Protein AF-A0A6B2C2W3-F1 (afdb_monomer)

Secondary structure (DSSP, 8-state):
---SHHHHHHHHHHHHHHHHHHHHHHHHHHHHH-----TTTTS---TT----S------GGGTHHHHHHHHHHHHHHHHHHHHHHHS-THHHHHHHHHHHHHHHHHHHHHHHHT-GGGTSPP--

Mean predicted aligned error: 9.53 Å

Radius of gyration: 24.67 Å; Cα contacts (8 Å, |Δi|>4): 29; chains: 1; bounding box: 47×54×59 Å

Foldseek 3Di:
DPPDPVVVVVVVVVVVCVVVVVVVVVVVVCVVPDDDDDPVVPDDPPVPDDPDDDDPDFPCLLCVLVVVLCVVVVVLVVVLVVLCVPDPPVSVVVSVVSCVVVVVVSVVSVVVSNPVVVRHDDDD

Solvent-accessible surface area (backbone atoms only — not comparable to full-atom values): 7567 Å² total; per-residue (Å²): 134,67,90,48,72,70,38,55,52,48,53,51,50,51,51,52,50,50,57,51,51,52,53,52,50,52,51,52,52,50,60,74,69,53,74,87,82,54,82,74,75,75,52,80,92,50,93,88,49,79,97,75,83,79,77,86,83,74,69,63,44,67,50,47,46,54,53,50,52,47,66,64,44,49,62,52,50,54,52,43,52,50,45,49,74,74,42,66,80,71,20,58,57,54,38,51,52,51,48,64,64,45,48,60,57,51,54,50,52,55,57,55,41,66,43,53,83,82,46,56,76,83,87,127

Sequence (124 aa):
MTTGWAGVYLDIAVTIIIGIAISYLAVAIGLALSKGESKAKTKRFESGNEELGRARGLYMMQYYPYLLVFMLTEPVFVVLFTILLYLHVLSYVVFVLSVIIFVPSLLFALKEAKVLKKWLMPKD

pLDDT: mean 86.05, std 11.23, range [48.62, 98.25]

Structure (mmCIF, N/CA/C/O backbone):
data_AF-A0A6B2C2W3-F1
#
_entry.id   AF-A0A6B2C2W3-F1
#
loop_
_atom_site.group_PDB
_atom_site.id
_atom_site.type_symbol
_atom_site.label_atom_id
_atom_site.label_alt_id
_atom_site.label_comp_id
_atom_site.label_asym_id
_atom_site.label_entity_id
_atom_site.label_seq_id
_atom_site.pdbx_PDB_ins_code
_atom_site.Cartn_x
_atom_site.Cartn_y
_atom_site.Cartn_z
_atom_site.occupancy
_atom_site.B_iso_or_equiv
_atom_site.auth_seq_id
_atom_site.auth_comp_id
_atom_site.auth_asym_id
_atom_site.auth_atom_id
_atom_site.pdbx_PDB_model_num
ATOM 1 N N . MET A 1 1 ? 17.206 28.767 -8.094 1.00 48.62 1 MET A N 1
ATOM 2 C CA . MET A 1 1 ? 17.058 27.431 -8.707 1.00 48.62 1 MET A CA 1
ATOM 3 C C . MET A 1 1 ? 18.381 26.703 -8.542 1.00 48.62 1 MET A C 1
ATOM 5 O O . MET A 1 1 ? 19.292 26.904 -9.332 1.00 48.62 1 MET A O 1
ATOM 9 N N . THR A 1 2 ? 18.551 25.958 -7.453 1.00 51.03 2 THR A N 1
ATOM 10 C CA . THR A 1 2 ? 19.727 25.104 -7.244 1.00 51.03 2 THR A CA 1
ATOM 11 C C . THR A 1 2 ? 19.548 23.845 -8.090 1.00 51.03 2 THR A C 1
ATOM 13 O O . THR A 1 2 ? 19.011 22.838 -7.646 1.00 51.03 2 THR A O 1
ATOM 16 N N . THR A 1 3 ? 19.932 23.915 -9.363 1.00 68.69 3 THR A N 1
ATOM 17 C CA . THR A 1 3 ? 19.844 22.797 -10.311 1.00 68.69 3 THR A CA 1
ATOM 18 C C . THR A 1 3 ? 20.943 21.769 -10.028 1.00 68.69 3 THR A C 1
ATOM 20 O O . THR A 1 3 ? 21.993 21.772 -10.665 1.00 68.69 3 THR A O 1
ATOM 23 N N . GLY A 1 4 ? 20.716 20.909 -9.034 1.00 79.88 4 GLY A N 1
ATOM 24 C CA . GLY A 1 4 ? 21.576 19.775 -8.691 1.00 79.88 4 GLY A CA 1
ATOM 25 C C . GLY A 1 4 ? 20.910 18.849 -7.671 1.00 79.88 4 GLY A C 1
ATOM 26 O O . GLY A 1 4 ? 19.940 19.234 -7.020 1.00 79.88 4 GLY A O 1
ATOM 27 N N . TRP A 1 5 ? 21.440 17.634 -7.499 1.00 87.44 5 TRP A N 1
ATOM 28 C CA . TRP A 1 5 ? 20.892 16.631 -6.570 1.00 87.44 5 TRP A CA 1
ATOM 29 C C . TRP A 1 5 ? 20.739 17.149 -5.131 1.00 87.44 5 TRP A C 1
ATOM 31 O O . TRP A 1 5 ? 19.779 16.800 -4.454 1.00 87.44 5 TRP A O 1
ATOM 41 N N . ALA A 1 6 ? 21.624 18.046 -4.684 1.00 88.25 6 ALA A N 1
ATOM 42 C CA . ALA A 1 6 ? 21.522 18.696 -3.376 1.00 88.25 6 ALA A CA 1
ATOM 43 C C . ALA A 1 6 ? 20.243 19.541 -3.212 1.00 88.25 6 ALA A C 1
ATOM 45 O O . ALA A 1 6 ? 19.669 19.559 -2.127 1.00 88.25 6 ALA A O 1
ATOM 46 N N . GLY A 1 7 ? 19.776 20.205 -4.278 1.00 90.81 7 GLY A N 1
ATOM 47 C CA . GLY A 1 7 ? 18.508 20.939 -4.272 1.00 90.81 7 GLY A CA 1
ATOM 48 C C . GLY A 1 7 ? 17.315 19.996 -4.135 1.00 90.81 7 GLY A C 1
ATOM 49 O O . GLY A 1 7 ? 16.473 20.204 -3.275 1.00 90.81 7 GLY A O 1
ATOM 50 N N . VAL A 1 8 ? 17.318 18.891 -4.886 1.00 91.25 8 VAL A N 1
ATOM 51 C CA . VAL A 1 8 ? 16.265 17.862 -4.814 1.00 91.25 8 VAL A CA 1
ATOM 52 C C . VAL A 1 8 ? 16.163 17.257 -3.412 1.00 91.25 8 VAL A C 1
ATOM 54 O O . VAL A 1 8 ? 15.069 17.138 -2.867 1.00 91.25 8 VAL A O 1
ATOM 57 N N . TYR A 1 9 ? 17.292 16.896 -2.794 1.00 93.62 9 TYR A N 1
ATOM 58 C CA . TYR A 1 9 ? 17.284 16.355 -1.432 1.00 93.62 9 TYR A CA 1
ATOM 59 C C . TYR A 1 9 ? 16.821 17.382 -0.400 1.00 93.62 9 TYR A C 1
ATOM 61 O O . TYR A 1 9 ? 16.096 17.022 0.527 1.00 93.62 9 TYR A O 1
ATOM 69 N N . LEU A 1 10 ? 17.204 18.651 -0.570 1.00 95.12 10 LEU A N 1
ATOM 70 C CA . LEU A 1 10 ? 16.730 19.735 0.282 1.00 95.12 10 LEU A CA 1
ATOM 71 C C . LEU A 1 10 ? 15.212 19.910 0.155 1.00 95.12 10 LEU A C 1
ATOM 73 O O . LEU A 1 10 ? 14.533 19.971 1.175 1.00 95.12 10 LEU A O 1
ATOM 77 N N . ASP A 1 11 ? 14.674 19.913 -1.064 1.00 93.81 11 ASP A N 1
ATOM 78 C CA . ASP A 1 11 ? 13.237 20.050 -1.315 1.00 93.81 11 ASP A CA 1
ATOM 79 C C . ASP A 1 11 ? 12.440 18.884 -0.705 1.00 93.81 11 ASP A C 1
ATOM 81 O O . ASP A 1 11 ? 11.415 19.100 -0.052 1.00 93.81 11 ASP A O 1
ATOM 85 N N . ILE A 1 12 ? 12.930 17.644 -0.845 1.00 95.94 12 ILE A N 1
ATOM 86 C CA . ILE A 1 12 ? 12.329 16.455 -0.217 1.00 95.94 12 ILE A CA 1
ATOM 87 C C . ILE A 1 12 ? 12.354 16.583 1.309 1.00 95.94 12 ILE A C 1
ATOM 89 O O . ILE A 1 12 ? 11.329 16.384 1.962 1.00 95.94 12 ILE A O 1
ATOM 93 N N . ALA A 1 13 ? 13.506 16.934 1.886 1.00 96.62 13 ALA A N 1
ATOM 94 C CA . ALA A 1 13 ? 13.657 17.078 3.329 1.00 96.62 13 ALA A CA 1
ATOM 95 C C . ALA A 1 13 ? 12.725 18.163 3.883 1.00 96.62 13 ALA A C 1
ATOM 97 O O . ALA A 1 13 ? 12.003 17.919 4.849 1.00 96.62 13 ALA A O 1
ATOM 98 N N . VAL A 1 14 ? 12.683 19.332 3.238 1.00 97.25 14 VAL A N 1
ATOM 99 C CA . VAL A 1 14 ? 11.785 20.435 3.601 1.00 97.25 14 VAL A CA 1
ATOM 100 C C . VAL A 1 14 ? 10.326 19.991 3.515 1.00 97.25 14 VAL A C 1
ATOM 102 O O . VAL A 1 14 ? 9.566 20.236 4.448 1.00 97.25 14 VAL A O 1
ATOM 105 N N . THR A 1 15 ? 9.938 19.277 2.457 1.00 97.31 15 THR A N 1
ATOM 106 C CA . THR A 1 15 ? 8.566 18.774 2.285 1.00 97.31 15 THR A CA 1
ATOM 107 C C . THR A 1 15 ? 8.169 17.809 3.403 1.00 97.31 15 THR A C 1
ATOM 109 O O . THR A 1 15 ? 7.090 17.948 3.980 1.00 97.31 15 THR A O 1
ATOM 112 N N . ILE A 1 16 ? 9.044 16.862 3.758 1.00 97.94 16 ILE A N 1
ATOM 113 C CA . ILE A 1 16 ? 8.798 15.909 4.850 1.00 97.94 16 ILE A CA 1
ATOM 114 C C . ILE A 1 16 ? 8.680 16.646 6.187 1.00 97.94 16 ILE A C 1
ATOM 116 O O . ILE A 1 16 ? 7.731 16.414 6.936 1.00 97.94 16 ILE A O 1
ATOM 120 N N . ILE A 1 17 ? 9.613 17.559 6.476 1.00 98.25 17 ILE A N 1
ATOM 121 C CA . ILE A 1 17 ? 9.622 18.333 7.723 1.00 98.25 17 ILE A CA 1
ATOM 122 C C . ILE A 1 17 ? 8.344 19.158 7.846 1.00 98.25 17 ILE A C 1
ATOM 124 O O . ILE A 1 17 ? 7.695 19.111 8.887 1.00 98.25 17 ILE A O 1
ATOM 128 N N . ILE A 1 1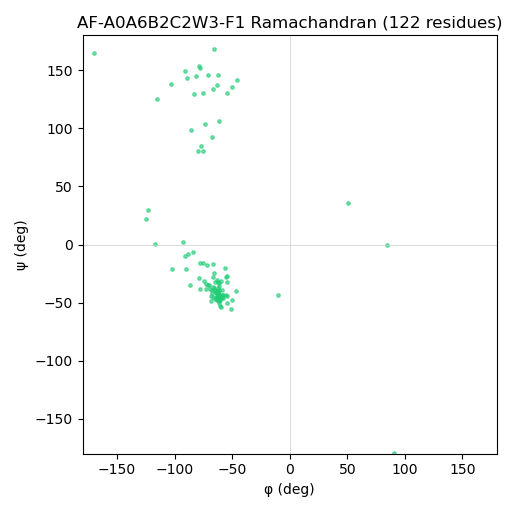8 ? 7.950 19.874 6.790 1.00 98.19 18 ILE A N 1
ATOM 129 C CA . ILE A 1 18 ? 6.721 20.672 6.777 1.00 98.19 18 ILE A CA 1
ATOM 130 C C . ILE A 1 18 ? 5.495 19.770 6.961 1.00 98.19 18 ILE A C 1
ATOM 132 O O . ILE A 1 18 ? 4.643 20.080 7.792 1.00 98.19 18 ILE A O 1
ATOM 136 N N . GLY A 1 19 ? 5.412 18.639 6.252 1.00 97.75 19 GLY A N 1
ATOM 137 C CA . GLY A 1 19 ? 4.291 17.701 6.372 1.00 97.75 19 GLY A CA 1
ATOM 138 C C . GLY A 1 19 ? 4.117 17.159 7.795 1.00 97.75 19 GLY A C 1
ATOM 139 O O . GLY A 1 19 ? 3.004 17.133 8.329 1.00 97.75 19 GLY A O 1
ATOM 140 N N . ILE A 1 20 ? 5.222 16.794 8.447 1.00 98.19 20 ILE A N 1
ATOM 141 C CA . ILE A 1 20 ? 5.224 16.337 9.841 1.00 98.19 20 ILE A CA 1
ATOM 142 C C . ILE A 1 20 ? 4.879 17.494 10.789 1.00 98.19 20 ILE A C 1
ATOM 144 O O . ILE A 1 20 ? 3.997 17.349 11.636 1.00 98.19 20 ILE A O 1
ATOM 148 N N . ALA A 1 21 ? 5.525 18.651 10.635 1.00 98.19 21 ALA A N 1
ATOM 149 C CA . ALA A 1 21 ? 5.327 19.810 11.501 1.00 98.19 21 ALA A CA 1
ATOM 150 C C . ALA A 1 21 ? 3.875 20.305 11.478 1.00 98.19 21 ALA A C 1
ATOM 152 O O . ALA A 1 21 ? 3.297 20.540 12.537 1.00 98.19 21 ALA A O 1
ATOM 153 N N . ILE A 1 22 ? 3.258 20.399 10.294 1.00 98.12 22 ILE A N 1
ATOM 154 C CA . ILE A 1 22 ? 1.846 20.781 10.147 1.00 98.12 22 ILE A CA 1
ATOM 155 C C . ILE A 1 22 ? 0.936 19.759 10.836 1.00 98.12 22 ILE A C 1
ATOM 157 O O . ILE A 1 22 ? 0.003 20.154 11.534 1.00 98.12 22 ILE A O 1
ATOM 161 N N . SER A 1 23 ? 1.218 18.460 10.695 1.00 97.44 23 SER A N 1
ATOM 162 C CA . SER A 1 23 ? 0.422 17.399 11.328 1.00 97.44 23 SER A CA 1
ATOM 163 C C . SER A 1 23 ? 0.451 17.505 12.857 1.00 97.44 23 SER A C 1
ATOM 165 O O . SER A 1 23 ? -0.596 17.482 13.504 1.00 97.44 23 SER A O 1
ATOM 167 N N . TYR A 1 24 ? 1.635 17.694 13.445 1.00 98.06 24 TYR A N 1
ATOM 168 C CA . TYR A 1 24 ? 1.771 17.887 14.890 1.00 98.06 24 TYR A CA 1
ATOM 169 C C . TYR A 1 24 ? 1.165 19.204 15.370 1.00 98.06 24 TYR A C 1
ATOM 171 O O . TYR A 1 24 ? 0.521 19.224 16.417 1.00 98.06 24 TYR A O 1
ATOM 179 N N . LEU A 1 25 ? 1.321 20.292 14.610 1.00 97.94 25 LEU A N 1
ATOM 180 C CA . LEU A 1 25 ? 0.713 21.578 14.940 1.00 97.94 25 LEU A CA 1
ATOM 181 C C . LEU A 1 25 ? -0.818 21.478 14.951 1.00 97.94 25 LEU A C 1
ATOM 183 O O . LEU A 1 25 ? -1.452 21.984 15.872 1.00 97.94 25 LEU A O 1
ATOM 187 N N . ALA A 1 26 ? -1.412 20.777 13.981 1.00 97.44 26 ALA A N 1
ATOM 188 C CA . ALA A 1 26 ? -2.853 20.539 13.935 1.00 97.44 26 ALA A CA 1
ATOM 189 C C . ALA A 1 26 ? -3.343 19.755 15.162 1.00 97.44 26 ALA A C 1
ATOM 191 O O . ALA A 1 26 ? -4.342 20.134 15.775 1.00 97.44 26 ALA A O 1
ATOM 192 N N . VAL A 1 27 ? -2.613 18.710 15.569 1.00 97.00 27 VAL A N 1
ATOM 193 C CA . VAL A 1 27 ? -2.914 17.959 16.799 1.00 97.00 27 VAL A CA 1
ATOM 194 C C . VAL A 1 27 ? -2.766 18.849 18.036 1.00 97.00 27 VAL A C 1
ATOM 196 O O . VAL A 1 27 ? -3.653 18.850 18.885 1.00 97.00 27 VAL A O 1
ATOM 199 N N . ALA A 1 28 ? -1.699 19.645 18.134 1.00 96.88 28 ALA A N 1
ATOM 200 C CA . ALA A 1 28 ? -1.460 20.537 19.268 1.00 96.88 28 ALA A CA 1
ATOM 201 C C . ALA A 1 28 ? -2.557 21.602 19.409 1.00 96.88 28 ALA A C 1
ATOM 203 O O . ALA A 1 28 ? -3.063 21.816 20.509 1.00 96.88 28 ALA A O 1
ATOM 204 N N . ILE A 1 29 ? -2.975 22.221 18.300 1.00 97.06 29 ILE A N 1
ATOM 205 C CA . ILE A 1 29 ? -4.102 23.162 18.273 1.00 97.06 29 ILE A CA 1
ATOM 206 C C . ILE A 1 29 ? -5.398 22.445 18.670 1.00 97.06 29 ILE A C 1
ATOM 208 O O . ILE A 1 29 ? -6.146 22.953 19.503 1.00 97.06 29 ILE A O 1
ATOM 212 N N . GLY A 1 30 ? -5.652 21.253 18.120 1.00 95.19 30 GLY A N 1
ATOM 213 C CA . GLY A 1 30 ? -6.827 20.446 18.450 1.00 95.19 30 GLY A CA 1
ATOM 214 C C . GLY A 1 30 ? -6.910 20.111 19.940 1.00 95.19 30 GLY A C 1
ATOM 215 O O . GLY A 1 30 ? -7.969 20.263 20.542 1.00 95.19 30 GLY A O 1
ATOM 216 N N . LEU A 1 31 ? -5.787 19.735 20.555 1.00 92.69 31 LEU A N 1
ATOM 217 C CA . LEU A 1 31 ? -5.693 19.467 21.990 1.00 92.69 31 LEU A CA 1
ATOM 218 C C . LEU A 1 31 ? -5.851 20.743 22.824 1.00 92.69 31 LEU A C 1
ATOM 220 O O . LEU A 1 31 ? -6.611 20.734 23.790 1.00 92.69 31 LEU A O 1
ATOM 224 N N . ALA A 1 32 ? -5.205 21.847 22.435 1.00 94.38 32 ALA A N 1
ATOM 225 C CA . ALA A 1 32 ? -5.306 23.130 23.136 1.00 94.38 32 ALA A CA 1
ATOM 226 C C . ALA A 1 32 ? -6.734 23.704 23.130 1.00 94.38 32 ALA A C 1
ATOM 228 O O . ALA A 1 32 ? -7.141 24.357 24.088 1.00 94.38 32 ALA A O 1
ATOM 229 N N . LEU A 1 33 ? -7.499 23.451 22.064 1.00 94.69 33 LEU A N 1
ATOM 230 C CA . LEU A 1 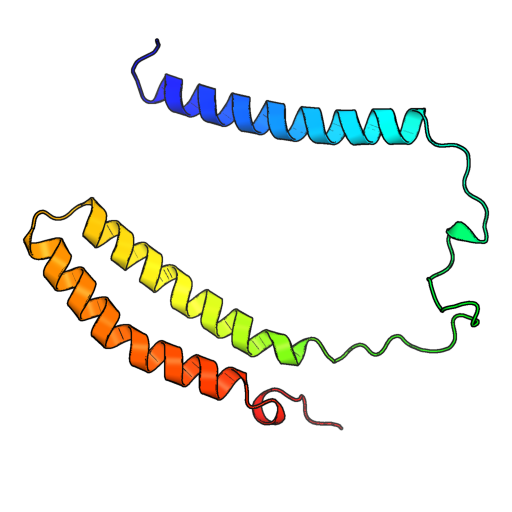33 ? -8.895 23.875 21.930 1.00 94.69 33 LEU A CA 1
ATOM 231 C C . LEU A 1 33 ? -9.903 22.831 22.437 1.00 94.69 33 LEU A C 1
ATOM 233 O O . LEU A 1 33 ? -11.099 23.128 22.526 1.00 94.69 33 LEU A O 1
ATOM 237 N N . SER A 1 34 ? -9.457 21.612 22.751 1.00 88.81 34 SER A N 1
ATOM 238 C CA . SER A 1 34 ? -10.349 20.550 23.210 1.00 88.81 34 SER A CA 1
ATOM 239 C C . SER A 1 34 ? -10.950 20.896 24.576 1.00 88.81 34 SER A C 1
ATOM 241 O O . SER A 1 34 ? -10.268 21.344 25.498 1.00 88.81 34 SER A O 1
ATOM 243 N N . LYS A 1 35 ? -12.265 20.699 24.719 1.00 83.00 35 LYS A N 1
ATOM 244 C CA . LYS A 1 35 ? -12.942 20.760 26.022 1.00 83.00 35 LYS A CA 1
ATOM 245 C C . LYS A 1 35 ? -12.911 19.375 26.657 1.00 83.00 35 LYS A C 1
ATOM 247 O O . LYS A 1 35 ? -13.072 18.384 25.948 1.00 83.00 35 LYS A O 1
ATOM 252 N N . GLY A 1 36 ? -12.743 19.337 27.980 1.00 77.00 36 GLY A N 1
ATOM 253 C CA . GLY A 1 36 ? -12.573 18.108 28.758 1.00 77.00 36 GLY A CA 1
ATOM 254 C C . GLY A 1 36 ? -13.557 16.990 28.400 1.00 77.00 36 GLY A C 1
ATOM 255 O O . GLY A 1 36 ? -14.736 17.221 28.117 1.00 77.00 36 GLY A O 1
ATOM 256 N N . GLU A 1 37 ? -13.049 15.762 28.405 1.00 82.81 37 GLU A N 1
ATOM 257 C CA . GLU A 1 37 ? -13.812 14.570 28.052 1.00 82.81 37 GLU A CA 1
ATOM 258 C C . GLU A 1 37 ? -14.660 14.071 29.229 1.00 82.81 37 GLU A C 1
ATOM 260 O O . GLU A 1 37 ? -14.257 14.136 30.391 1.00 82.81 37 GLU A O 1
ATOM 265 N N . SER A 1 38 ? -15.852 13.542 28.938 1.00 81.50 38 SER A N 1
ATOM 266 C CA . SER A 1 38 ? -16.662 12.844 29.938 1.00 81.50 38 SER A CA 1
ATOM 267 C C . SER A 1 38 ? -16.329 11.352 29.934 1.00 81.50 38 SER A C 1
ATOM 269 O O . SER A 1 38 ? -16.056 10.777 28.882 1.00 81.50 38 SER A O 1
ATOM 271 N N . LYS A 1 39 ? -16.442 10.684 31.089 1.00 80.44 39 LYS A N 1
ATOM 272 C CA . LYS A 1 39 ? -16.225 9.224 31.212 1.00 80.44 39 LYS A CA 1
ATOM 273 C C . LYS A 1 39 ? -17.108 8.377 30.282 1.00 80.44 39 LYS A C 1
ATOM 275 O O . LYS A 1 39 ? -16.810 7.216 30.036 1.00 80.44 39 LYS A O 1
ATOM 280 N N . ALA A 1 40 ? -18.216 8.929 29.787 1.00 78.62 40 ALA A N 1
ATOM 281 C CA . ALA A 1 40 ? -19.064 8.257 28.808 1.00 78.62 40 ALA A CA 1
ATOM 282 C C . ALA A 1 40 ? -18.441 8.248 27.400 1.00 78.62 40 ALA A C 1
ATOM 284 O O . ALA A 1 40 ? -18.648 7.296 26.658 1.00 78.62 40 ALA A O 1
ATOM 285 N N . LYS A 1 41 ? -17.653 9.273 27.043 1.00 79.50 41 LYS A N 1
ATOM 286 C CA . LYS A 1 41 ? -16.976 9.376 25.739 1.00 79.50 41 LYS A CA 1
ATOM 287 C C . LYS A 1 41 ? -15.764 8.454 25.604 1.00 79.50 41 LYS A C 1
ATOM 289 O O . LYS A 1 41 ? -15.317 8.220 24.491 1.00 79.50 41 LYS A O 1
ATOM 294 N N . THR A 1 42 ? -15.250 7.930 26.716 1.00 82.69 42 THR A N 1
ATOM 295 C CA . THR A 1 42 ? -14.103 7.011 26.726 1.00 82.69 42 THR A CA 1
ATOM 296 C C . THR A 1 42 ? -14.511 5.543 26.579 1.00 82.69 42 THR A C 1
ATOM 298 O O . THR A 1 42 ? -13.640 4.686 26.461 1.00 82.69 42 THR A O 1
ATOM 301 N N . LYS A 1 43 ? -15.815 5.236 26.629 1.00 83.44 43 LYS A N 1
ATOM 302 C CA . LYS A 1 43 ? -16.338 3.884 26.393 1.00 83.44 43 LYS A CA 1
ATOM 303 C C . LYS A 1 43 ? -16.366 3.573 24.896 1.00 83.44 43 LYS A C 1
ATOM 305 O O . LYS A 1 43 ? -16.510 4.473 24.068 1.00 83.44 43 LYS A O 1
ATOM 310 N N . ARG A 1 44 ? -16.251 2.295 24.543 1.00 80.00 44 ARG A N 1
ATOM 311 C CA . ARG A 1 44 ? -16.403 1.824 23.164 1.00 80.00 44 ARG A CA 1
ATOM 312 C C . ARG A 1 44 ? -17.812 2.111 22.658 1.00 80.00 44 ARG A C 1
ATOM 314 O O . ARG A 1 44 ? -18.795 2.059 23.395 1.00 80.00 44 ARG A O 1
ATOM 321 N N . PHE A 1 45 ? -17.902 2.405 21.366 1.00 81.38 45 PHE A N 1
ATOM 322 C CA . PHE A 1 45 ? -19.185 2.596 20.711 1.00 81.38 45 PHE A CA 1
ATOM 323 C C . PHE A 1 45 ? -19.879 1.240 20.514 1.00 81.38 45 PHE A C 1
ATOM 325 O O . PHE A 1 45 ? -19.514 0.485 19.620 1.00 81.38 45 PHE A O 1
ATOM 332 N N . GLU A 1 46 ? -20.884 0.952 21.340 1.00 81.25 46 GLU A N 1
ATOM 333 C CA . GLU A 1 46 ? -21.663 -0.302 21.315 1.00 81.25 46 GLU A CA 1
ATOM 334 C C . GLU A 1 46 ? -23.175 -0.039 21.132 1.00 81.25 46 GLU A C 1
ATOM 336 O O . GLU A 1 46 ? -24.021 -0.777 21.625 1.00 81.25 46 GLU A O 1
ATOM 341 N N . SER A 1 47 ? -23.555 1.050 20.445 1.00 80.50 47 SER A N 1
ATOM 342 C CA . SER A 1 47 ? -24.966 1.461 20.243 1.00 80.50 47 SER A CA 1
ATOM 343 C C . SER A 1 47 ? -25.798 1.528 21.538 1.00 80.50 47 SER A C 1
ATOM 345 O O . SER A 1 47 ? -26.982 1.203 21.548 1.00 80.50 47 SER A O 1
ATOM 347 N N . GLY A 1 48 ? -25.172 1.944 22.645 1.00 78.12 48 GLY A N 1
ATOM 348 C CA . GLY A 1 48 ? -25.806 2.024 23.966 1.00 78.12 48 GLY A CA 1
ATOM 349 C C . GLY A 1 48 ? -25.808 0.716 24.762 1.00 78.12 48 GLY A C 1
ATOM 350 O O . GLY A 1 48 ? -26.282 0.715 25.894 1.00 78.12 48 GLY A O 1
ATOM 351 N N . ASN A 1 49 ? -25.265 -0.372 24.210 1.00 80.12 49 ASN A N 1
ATOM 352 C CA . ASN A 1 49 ? -25.089 -1.626 24.929 1.00 80.12 49 ASN A CA 1
ATOM 353 C C . ASN A 1 49 ? -23.862 -1.571 25.854 1.00 80.12 49 ASN A C 1
ATOM 355 O O . ASN A 1 49 ? -22.910 -0.827 25.606 1.00 80.12 49 ASN A O 1
ATOM 359 N N . GLU A 1 50 ? -23.872 -2.365 26.923 1.00 78.88 50 GLU A N 1
ATOM 360 C CA . GLU A 1 50 ? -22.689 -2.513 27.770 1.00 78.88 50 GLU A CA 1
ATOM 361 C C . GLU A 1 50 ? -21.594 -3.303 27.044 1.00 78.88 50 GLU A C 1
ATOM 363 O O . GLU A 1 50 ? -21.869 -4.222 26.268 1.00 78.88 50 GLU A O 1
ATOM 368 N N . GLU A 1 51 ? -20.336 -2.943 27.304 1.00 74.25 51 GLU A N 1
ATOM 369 C CA . GLU A 1 51 ? -19.169 -3.640 26.763 1.00 74.25 51 GLU A CA 1
ATOM 370 C C . GLU A 1 51 ? -19.079 -5.043 27.380 1.00 74.25 51 GLU A C 1
ATOM 372 O O . GLU A 1 51 ? -18.509 -5.234 28.455 1.00 74.25 51 GLU A O 1
ATOM 377 N N . LEU A 1 52 ? -19.672 -6.032 26.712 1.00 72.44 52 LEU A N 1
ATOM 378 C CA . LEU A 1 52 ? -19.732 -7.408 27.195 1.00 72.44 52 LEU A CA 1
ATOM 379 C C . LEU A 1 52 ? -18.948 -8.351 26.280 1.00 72.44 52 LEU A C 1
ATOM 381 O O . LEU A 1 52 ? -19.216 -8.482 25.086 1.00 72.44 52 LEU A O 1
ATOM 385 N N . GLY A 1 53 ? -18.009 -9.080 26.884 1.00 74.81 53 GLY A N 1
ATOM 386 C CA . GLY A 1 53 ? -17.296 -10.184 26.250 1.00 74.81 53 GLY A CA 1
ATOM 387 C C . GLY A 1 53 ? -15.999 -9.807 25.529 1.00 74.81 53 GLY A C 1
ATOM 388 O O . GLY A 1 53 ? -15.533 -8.670 25.520 1.00 74.81 53 GLY A O 1
ATOM 389 N N . ARG A 1 54 ? -15.367 -10.824 24.938 1.00 74.19 54 ARG A N 1
ATOM 390 C CA . ARG A 1 54 ? -14.118 -10.684 24.184 1.00 74.19 54 ARG A CA 1
ATOM 391 C C . ARG A 1 54 ? -14.430 -10.244 22.755 1.00 74.19 54 ARG A C 1
ATOM 393 O O . ARG A 1 54 ? -15.217 -10.891 22.065 1.00 74.19 54 ARG A O 1
ATOM 400 N N . ALA A 1 55 ? -13.762 -9.188 22.287 1.00 70.50 55 ALA A N 1
ATOM 401 C CA . ALA A 1 55 ? -13.823 -8.785 20.883 1.00 70.50 55 ALA A CA 1
ATOM 402 C C . ALA A 1 55 ? -13.435 -9.981 19.991 1.00 70.50 55 ALA A C 1
ATOM 404 O O . ALA A 1 55 ? -12.427 -10.647 20.247 1.00 70.50 55 ALA A O 1
ATOM 405 N N . ARG A 1 56 ? -14.238 -10.288 18.963 1.00 67.00 56 ARG A N 1
ATOM 406 C CA . ARG A 1 56 ? -13.978 -11.425 18.063 1.00 67.00 56 ARG A CA 1
ATOM 407 C C . ARG A 1 56 ? -12.631 -11.206 17.356 1.00 67.00 56 ARG A C 1
ATOM 409 O O . ARG A 1 56 ? -12.524 -10.355 16.482 1.00 67.00 56 ARG A O 1
ATOM 416 N N . GLY A 1 57 ? -11.600 -11.953 17.756 1.00 60.44 57 GLY A N 1
ATOM 417 C CA . GLY A 1 57 ? -10.198 -11.639 17.439 1.00 60.44 57 GLY A CA 1
ATOM 418 C C . GLY A 1 57 ? -9.603 -12.286 16.184 1.00 60.44 57 GLY A C 1
ATOM 419 O O . GLY A 1 57 ? -8.420 -12.103 15.936 1.00 60.44 57 GLY A O 1
ATOM 420 N N . LEU A 1 58 ? -10.366 -13.059 15.402 1.00 61.22 58 LEU A N 1
ATOM 421 C CA . LEU A 1 58 ? -9.796 -13.977 14.396 1.00 61.22 58 LEU A CA 1
ATOM 422 C C . LEU A 1 58 ? -10.319 -13.786 12.960 1.00 61.22 58 LEU A C 1
ATOM 424 O O . LEU A 1 58 ? -10.196 -14.684 12.134 1.00 61.22 58 LEU A O 1
ATOM 428 N N . TYR A 1 59 ? -10.862 -12.615 12.613 1.00 61.22 59 TYR A N 1
ATOM 429 C CA . TYR A 1 59 ? -11.250 -12.327 11.219 1.00 61.22 59 TYR A CA 1
ATOM 430 C C . TYR A 1 59 ? -10.095 -11.821 10.336 1.00 61.22 59 TYR A C 1
ATOM 432 O O . TYR A 1 59 ? -10.266 -11.698 9.126 1.00 61.22 59 TYR A O 1
ATOM 440 N N . MET A 1 60 ? -8.905 -11.566 10.898 1.00 62.78 60 MET A N 1
ATOM 441 C CA . MET A 1 60 ? -7.772 -11.016 10.135 1.00 62.78 60 MET A CA 1
ATOM 442 C C . MET A 1 60 ? -7.230 -11.963 9.056 1.00 62.78 60 MET A C 1
ATOM 444 O O . MET A 1 60 ? -6.693 -11.493 8.055 1.00 62.78 60 MET A O 1
ATOM 448 N N . MET A 1 61 ? -7.423 -13.279 9.194 1.00 71.62 61 MET A N 1
ATOM 449 C CA . MET A 1 61 ? -6.907 -14.237 8.208 1.00 71.62 61 MET A CA 1
ATOM 450 C C . MET A 1 61 ? -7.576 -14.119 6.831 1.00 71.62 61 MET A C 1
ATOM 452 O O . MET A 1 61 ? -7.008 -14.553 5.837 1.00 71.62 61 MET A O 1
ATOM 456 N N . GLN A 1 62 ? -8.737 -13.460 6.739 1.00 80.00 62 GLN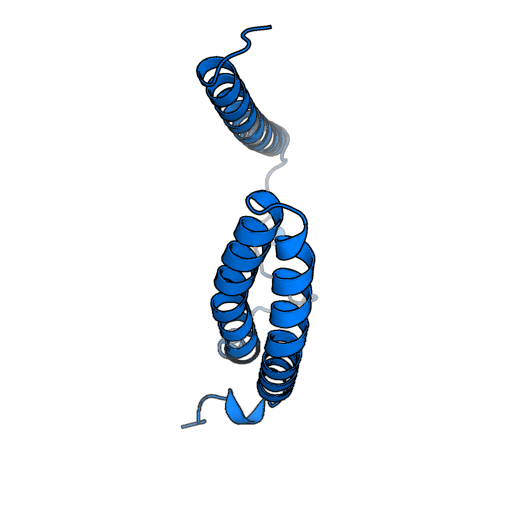 A N 1
ATOM 457 C CA . GLN A 1 62 ? -9.382 -13.174 5.453 1.00 80.00 62 GLN A CA 1
ATOM 458 C C . GLN A 1 62 ? -8.570 -12.192 4.594 1.00 80.00 62 GLN A C 1
ATOM 460 O O . GLN A 1 62 ? -8.636 -12.256 3.370 1.00 80.00 62 GLN A O 1
ATOM 465 N N . TYR A 1 63 ? -7.789 -11.306 5.223 1.00 86.44 63 TYR A N 1
ATOM 466 C CA . TYR A 1 63 ? -6.949 -10.321 4.534 1.00 86.44 63 TYR A CA 1
ATOM 467 C C . TYR A 1 63 ? -5.543 -10.839 4.232 1.00 86.44 63 TYR A C 1
ATOM 469 O O . TYR A 1 63 ? -4.887 -10.342 3.319 1.00 86.44 63 TYR A O 1
ATOM 477 N N . TYR A 1 64 ? -5.096 -11.867 4.955 1.00 88.44 64 TYR A N 1
ATOM 478 C CA . TYR A 1 64 ? -3.786 -12.482 4.774 1.00 88.44 64 TYR A CA 1
ATOM 479 C C . TYR A 1 64 ? -3.453 -12.865 3.319 1.00 88.44 64 TYR A C 1
ATOM 481 O O . TYR A 1 64 ? -2.388 -12.471 2.842 1.00 88.44 64 TYR A O 1
ATOM 489 N N . PRO A 1 65 ? -4.332 -13.538 2.550 1.00 91.56 65 PRO A N 1
ATOM 490 C CA . PRO A 1 65 ? -4.011 -13.851 1.161 1.00 91.56 65 PRO A CA 1
ATOM 491 C C . PRO A 1 65 ? -3.864 -12.625 0.265 1.00 91.56 65 PRO A C 1
ATOM 493 O O . PRO A 1 65 ? -3.056 -12.639 -0.657 1.00 91.56 65 PRO A O 1
ATOM 496 N N . TYR A 1 66 ? -4.603 -11.549 0.534 1.00 92.44 66 TYR A N 1
ATOM 497 C CA . TYR A 1 66 ? -4.464 -10.308 -0.224 1.00 92.44 66 TYR A CA 1
ATOM 498 C C . TYR A 1 66 ? -3.141 -9.607 0.089 1.00 92.44 66 TYR A C 1
ATOM 500 O O . TYR A 1 66 ? -2.523 -9.062 -0.821 1.00 92.44 66 TYR A O 1
ATOM 508 N N . LEU A 1 67 ? -2.667 -9.684 1.339 1.00 92.94 67 LEU A N 1
ATOM 509 C CA . LEU A 1 67 ? -1.325 -9.225 1.706 1.00 92.94 67 LEU A CA 1
ATOM 510 C C . LEU A 1 67 ? -0.242 -10.034 0.986 1.00 92.94 67 LEU A C 1
ATOM 512 O O . LEU A 1 67 ? 0.712 -9.447 0.487 1.00 92.94 67 LEU A O 1
ATOM 516 N N . LEU A 1 68 ? -0.401 -11.356 0.871 1.00 92.81 68 LEU A N 1
ATOM 517 C CA . LEU A 1 68 ? 0.523 -12.193 0.099 1.00 92.81 68 LEU A CA 1
ATOM 518 C C . LEU A 1 68 ? 0.531 -11.819 -1.385 1.00 92.81 68 LEU A C 1
ATOM 520 O O . LEU A 1 68 ? 1.600 -11.633 -1.960 1.00 92.81 68 LEU A O 1
ATOM 524 N N . VAL A 1 69 ? -0.647 -11.669 -2.001 1.00 95.19 69 VAL A N 1
ATOM 525 C CA . VAL A 1 69 ? -0.753 -11.232 -3.402 1.00 95.19 69 VAL A CA 1
ATOM 526 C C . VAL A 1 69 ? -0.077 -9.878 -3.586 1.00 95.19 69 VAL A C 1
ATOM 528 O O . VAL A 1 69 ? 0.702 -9.725 -4.522 1.00 95.19 69 VAL A O 1
ATOM 531 N N . PHE A 1 70 ? -0.323 -8.921 -2.690 1.00 95.50 70 PHE A N 1
ATOM 532 C CA . PHE A 1 70 ? 0.309 -7.605 -2.725 1.00 95.50 70 PHE A CA 1
ATOM 533 C C . PHE A 1 70 ? 1.837 -7.701 -2.636 1.00 95.50 70 PHE A C 1
ATOM 535 O O . PHE A 1 70 ? 2.517 -7.226 -3.541 1.00 95.50 70 PHE A O 1
ATOM 542 N N . MET A 1 71 ? 2.371 -8.379 -1.614 1.00 96.06 71 MET A N 1
ATOM 543 C CA . MET A 1 71 ? 3.818 -8.508 -1.398 1.00 96.06 71 MET A CA 1
ATOM 544 C C . MET A 1 71 ? 4.539 -9.218 -2.549 1.00 96.06 71 MET A C 1
ATOM 546 O O . MET A 1 71 ? 5.682 -8.896 -2.848 1.00 96.06 71 MET A O 1
ATOM 550 N N . LEU A 1 72 ? 3.889 -10.180 -3.209 1.00 94.56 72 LEU A N 1
ATOM 551 C CA . LEU A 1 72 ? 4.467 -10.869 -4.367 1.00 94.56 72 LEU A CA 1
ATOM 552 C C . LEU A 1 72 ? 4.370 -10.042 -5.654 1.00 94.56 72 LEU A C 1
ATOM 554 O O . LEU A 1 72 ? 5.202 -10.182 -6.547 1.00 94.56 72 LEU A O 1
ATOM 558 N N . THR A 1 73 ? 3.352 -9.192 -5.762 1.00 96.06 73 THR A N 1
ATOM 559 C CA . THR A 1 73 ? 3.062 -8.413 -6.970 1.00 96.06 73 THR A CA 1
ATOM 560 C C . THR A 1 73 ? 3.829 -7.092 -7.012 1.00 96.06 73 THR A C 1
ATOM 562 O O . THR A 1 73 ? 4.247 -6.659 -8.084 1.00 96.06 73 THR A O 1
ATOM 565 N N . GLU A 1 74 ? 4.050 -6.458 -5.860 1.00 95.56 74 GLU A N 1
ATOM 566 C CA . GLU A 1 74 ? 4.812 -5.212 -5.741 1.00 95.56 74 GLU A CA 1
ATOM 567 C C . GLU A 1 74 ? 6.195 -5.276 -6.424 1.00 95.56 74 GLU A C 1
ATOM 569 O O . GLU A 1 74 ? 6.432 -4.460 -7.320 1.00 95.56 74 GLU A O 1
ATOM 574 N N . PRO A 1 75 ? 7.098 -6.227 -6.105 1.00 95.31 75 PRO A N 1
ATOM 575 C CA . PRO A 1 75 ? 8.430 -6.256 -6.710 1.00 95.31 75 PRO A CA 1
ATOM 576 C C . PRO A 1 75 ? 8.383 -6.482 -8.224 1.00 95.31 75 PRO A C 1
ATOM 578 O O . PRO A 1 75 ? 9.225 -5.954 -8.949 1.00 95.31 75 PRO A O 1
ATOM 581 N N . VAL A 1 76 ? 7.379 -7.214 -8.723 1.00 94.12 76 VAL A N 1
ATOM 582 C CA . VAL A 1 76 ? 7.171 -7.399 -10.165 1.00 94.12 76 VAL A CA 1
ATOM 583 C C . VAL A 1 76 ? 6.887 -6.053 -10.822 1.00 94.12 76 VAL A C 1
ATOM 585 O O . VAL A 1 76 ? 7.533 -5.710 -11.809 1.00 94.12 76 VAL A O 1
ATOM 588 N N . PHE A 1 77 ? 5.981 -5.253 -10.259 1.00 92.19 77 PHE A N 1
ATOM 589 C CA . PHE A 1 77 ? 5.701 -3.923 -10.793 1.00 92.19 77 PHE A CA 1
ATOM 590 C C . PHE A 1 77 ? 6.905 -2.991 -10.710 1.00 92.19 77 PHE A C 1
ATOM 592 O O . PHE A 1 77 ? 7.169 -2.295 -11.687 1.00 92.19 77 PHE A O 1
ATOM 599 N N . VAL A 1 78 ? 7.663 -3.007 -9.609 1.00 93.12 78 VAL A N 1
ATOM 600 C CA . VAL A 1 78 ? 8.899 -2.215 -9.491 1.00 93.12 78 VAL A CA 1
ATOM 601 C C . VAL A 1 78 ? 9.839 -2.524 -10.658 1.00 93.12 78 VAL A C 1
ATOM 603 O O . VAL A 1 78 ? 10.240 -1.609 -11.372 1.00 93.12 78 VAL A O 1
ATOM 606 N N . VAL A 1 79 ? 10.109 -3.806 -10.928 1.00 91.00 79 VAL A N 1
ATOM 607 C CA . VAL A 1 79 ? 10.971 -4.226 -12.045 1.00 91.00 79 VAL A CA 1
ATOM 608 C C . VAL A 1 79 ? 10.393 -3.805 -13.397 1.00 91.00 79 VAL A C 1
ATOM 610 O O . VAL A 1 79 ? 11.114 -3.249 -14.226 1.00 91.00 79 VAL A O 1
ATOM 613 N N . LEU A 1 80 ? 9.096 -4.027 -13.628 1.00 89.94 80 LEU A N 1
ATOM 614 C CA . LEU A 1 80 ? 8.445 -3.669 -14.890 1.00 89.94 80 LEU A CA 1
ATOM 615 C C . LEU A 1 80 ? 8.510 -2.164 -15.166 1.00 89.94 80 LEU A C 1
ATOM 617 O O . LEU A 1 80 ? 8.836 -1.758 -16.281 1.00 89.94 80 LEU A O 1
ATOM 621 N N . PHE A 1 81 ? 8.250 -1.331 -14.159 1.00 89.44 81 PHE A N 1
ATOM 622 C CA . PHE A 1 81 ? 8.337 0.120 -14.303 1.00 89.44 81 PHE A CA 1
ATOM 623 C C . PHE A 1 81 ? 9.783 0.601 -14.466 1.00 89.44 81 PHE A C 1
ATOM 625 O O . PHE A 1 81 ? 10.020 1.516 -15.253 1.00 89.44 81 PHE A O 1
ATOM 632 N N . THR A 1 82 ? 10.764 -0.034 -13.814 1.00 88.06 82 THR A N 1
ATOM 633 C CA . THR A 1 82 ? 12.187 0.262 -14.050 1.00 88.06 82 THR A CA 1
ATOM 634 C C . THR A 1 82 ? 12.598 -0.050 -15.491 1.00 88.06 82 THR A C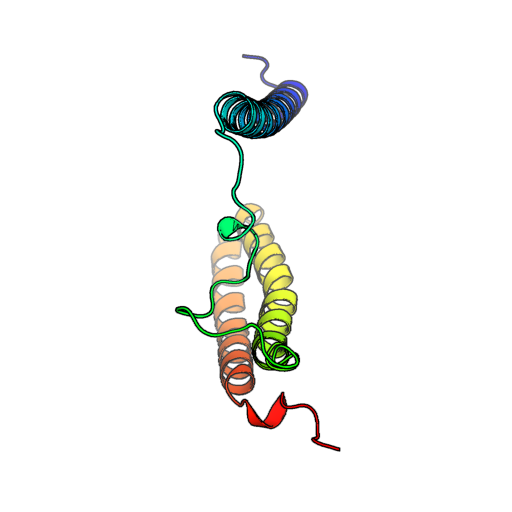 1
ATOM 636 O O . THR A 1 82 ? 13.239 0.780 -16.133 1.00 88.06 82 THR A O 1
ATOM 639 N N . ILE A 1 83 ? 12.191 -1.204 -16.031 1.00 84.50 83 ILE A N 1
ATOM 640 C CA . ILE A 1 83 ? 12.439 -1.596 -17.430 1.00 84.50 83 ILE A CA 1
ATOM 641 C C . ILE A 1 83 ? 11.827 -0.572 -18.392 1.00 84.50 83 ILE A C 1
ATOM 643 O O . ILE A 1 83 ? 12.490 -0.144 -19.337 1.00 84.50 83 ILE A O 1
ATOM 647 N N . LEU A 1 84 ? 10.583 -0.156 -18.137 1.00 85.12 84 LEU A N 1
ATOM 648 C CA . LEU A 1 84 ? 9.876 0.824 -18.960 1.00 85.12 84 LEU A CA 1
ATOM 649 C C . LEU A 1 84 ? 10.562 2.198 -18.952 1.00 85.12 84 LEU A C 1
ATOM 651 O O . LEU A 1 84 ? 10.630 2.848 -19.991 1.00 85.12 84 LEU A O 1
ATOM 655 N N . LEU A 1 85 ? 11.071 2.633 -17.796 1.00 84.69 85 LEU A N 1
ATOM 656 C CA . LEU A 1 85 ? 11.727 3.931 -17.638 1.00 84.69 85 LEU A CA 1
ATOM 657 C C . LEU A 1 85 ? 13.114 3.978 -18.298 1.00 84.69 85 LEU A C 1
ATOM 659 O O . LEU A 1 85 ? 13.523 5.033 -18.777 1.00 84.69 85 LEU A O 1
ATOM 663 N N . TYR A 1 86 ? 13.852 2.863 -18.289 1.00 76.88 86 TYR A N 1
ATOM 664 C CA . TYR A 1 86 ? 15.283 2.862 -18.612 1.00 76.88 86 TYR A CA 1
ATOM 665 C C . TYR A 1 86 ? 15.623 2.356 -20.020 1.00 76.88 86 TYR A C 1
ATOM 667 O O . TYR A 1 86 ? 16.701 2.648 -20.536 1.00 76.88 86 TYR A O 1
ATOM 675 N N . LEU A 1 87 ? 14.739 1.588 -20.659 1.00 67.38 87 LEU A N 1
ATOM 676 C CA . LEU A 1 87 ? 15.005 1.001 -21.972 1.00 67.38 87 LEU A CA 1
ATOM 677 C C . LEU A 1 87 ? 14.260 1.781 -23.083 1.00 67.38 87 LEU A C 1
ATOM 679 O O . LEU A 1 87 ? 13.102 2.166 -22.929 1.00 67.38 87 LEU A O 1
ATOM 683 N N . HIS A 1 88 ? 14.916 2.018 -24.226 1.00 70.19 88 HIS A N 1
ATOM 684 C CA . HIS A 1 88 ? 14.295 2.578 -25.446 1.00 70.19 88 HIS A CA 1
ATOM 685 C C . HIS A 1 88 ? 13.257 1.614 -26.056 1.00 70.19 88 HIS A C 1
ATOM 687 O O . HIS A 1 88 ? 13.254 0.454 -25.678 1.00 70.19 88 HIS A O 1
ATOM 693 N N . VAL A 1 89 ? 12.441 2.073 -27.025 1.00 64.19 89 VAL A N 1
ATOM 694 C CA . VAL A 1 89 ? 11.320 1.426 -27.779 1.00 64.19 89 VAL A CA 1
ATOM 695 C C . VAL A 1 89 ? 11.112 -0.101 -27.643 1.00 64.19 89 VAL A C 1
ATOM 697 O O . VAL A 1 89 ? 9.975 -0.538 -27.472 1.00 64.19 89 VAL A O 1
ATOM 700 N N . LEU A 1 90 ? 12.168 -0.924 -27.678 1.00 70.25 90 LEU A N 1
ATOM 701 C CA . LEU A 1 90 ? 12.124 -2.359 -27.343 1.00 70.25 90 LEU A CA 1
ATOM 702 C C . LEU A 1 90 ? 11.519 -2.640 -25.942 1.00 70.25 90 LEU A C 1
ATOM 704 O O . LEU A 1 90 ? 10.928 -3.693 -25.709 1.00 70.25 90 LEU A O 1
ATOM 708 N N . SER A 1 91 ? 11.633 -1.680 -25.025 1.00 74.69 91 SER A N 1
ATOM 709 C CA . SER A 1 91 ? 11.146 -1.689 -23.644 1.00 74.69 91 SER A CA 1
ATOM 710 C C . SER A 1 91 ? 9.641 -1.804 -23.524 1.00 74.69 91 SER A C 1
ATOM 712 O O . SER A 1 91 ? 9.151 -2.512 -22.649 1.00 74.69 91 SER A O 1
ATOM 714 N N . TYR A 1 92 ? 8.906 -1.162 -24.432 1.00 82.88 92 TYR A N 1
ATOM 715 C CA . TYR A 1 92 ? 7.454 -1.196 -24.425 1.00 82.88 92 TYR A CA 1
ATOM 716 C C . TYR A 1 92 ? 6.949 -2.598 -24.763 1.00 82.88 92 TYR A C 1
ATOM 718 O O . TYR A 1 92 ? 6.055 -3.114 -24.099 1.00 82.88 92 TYR A O 1
ATOM 726 N N . VAL A 1 93 ? 7.574 -3.256 -25.744 1.00 87.56 93 VAL A N 1
ATOM 727 C CA . VAL A 1 93 ? 7.224 -4.629 -26.131 1.00 87.56 93 VAL A CA 1
ATOM 728 C C . VAL A 1 93 ? 7.519 -5.599 -24.990 1.00 87.56 93 VAL A C 1
ATOM 730 O O . VAL A 1 93 ? 6.655 -6.394 -24.629 1.00 87.56 93 VAL A O 1
ATOM 733 N N . VAL A 1 94 ? 8.701 -5.504 -24.372 1.00 87.69 94 VAL A N 1
ATOM 734 C CA . VAL A 1 94 ? 9.070 -6.349 -23.225 1.00 87.69 94 VAL A CA 1
ATOM 735 C C . VAL A 1 94 ? 8.131 -6.109 -22.041 1.00 87.69 94 VAL A C 1
ATOM 737 O O . VAL A 1 94 ? 7.675 -7.071 -21.426 1.00 87.69 94 VAL A O 1
ATOM 740 N N . PHE A 1 95 ? 7.781 -4.854 -21.754 1.00 89.81 95 PHE A N 1
ATOM 741 C CA . PHE A 1 95 ? 6.834 -4.496 -20.701 1.00 89.81 95 PHE A CA 1
ATOM 742 C C . PHE A 1 95 ? 5.455 -5.109 -20.958 1.00 89.81 95 PHE A C 1
ATOM 744 O O . PHE A 1 95 ? 4.932 -5.823 -20.105 1.00 89.81 95 PHE A O 1
ATOM 751 N N . VAL A 1 96 ? 4.891 -4.896 -22.151 1.00 90.75 96 VAL A N 1
ATOM 752 C CA . VAL A 1 96 ? 3.568 -5.415 -22.523 1.00 90.75 96 VAL A CA 1
ATOM 753 C C . VAL A 1 96 ? 3.545 -6.942 -22.478 1.00 90.75 96 VAL A C 1
ATOM 755 O O . VAL A 1 96 ? 2.630 -7.510 -21.888 1.00 90.75 96 VAL A O 1
ATOM 758 N N . LEU A 1 97 ? 4.560 -7.617 -23.027 1.00 92.50 97 LEU A N 1
ATOM 759 C CA . LEU A 1 97 ? 4.655 -9.079 -22.967 1.00 92.50 97 LEU A CA 1
ATOM 760 C C . LEU A 1 97 ? 4.751 -9.582 -21.526 1.00 92.50 97 LEU A C 1
ATOM 762 O O . LEU A 1 97 ? 4.062 -10.532 -21.161 1.00 92.50 97 LEU A O 1
ATOM 766 N N . SER A 1 98 ? 5.547 -8.922 -20.688 1.00 92.38 98 SER A N 1
ATOM 767 C CA . SER A 1 98 ? 5.685 -9.297 -19.281 1.00 92.38 98 SER A CA 1
ATOM 768 C C . SER A 1 98 ? 4.379 -9.104 -18.509 1.00 92.38 98 SER A C 1
ATOM 770 O O . SER A 1 98 ? 4.010 -9.964 -17.714 1.00 92.38 98 SER A O 1
ATOM 772 N N . VAL A 1 99 ? 3.629 -8.031 -18.785 1.00 93.12 99 VAL A N 1
ATOM 773 C CA . VAL A 1 99 ? 2.288 -7.817 -18.219 1.00 93.12 99 VAL A CA 1
ATOM 774 C C . VAL A 1 99 ? 1.324 -8.906 -18.689 1.00 93.12 99 VAL A C 1
ATOM 776 O O . VAL A 1 99 ? 0.631 -9.490 -17.860 1.00 93.12 99 VAL A O 1
ATOM 779 N N . ILE A 1 100 ? 1.304 -9.237 -19.984 1.00 96.00 100 ILE A N 1
ATOM 780 C CA . ILE A 1 100 ? 0.451 -10.304 -20.534 1.00 96.00 100 ILE A CA 1
ATOM 781 C C . ILE A 1 100 ? 0.756 -11.655 -19.875 1.00 96.00 100 ILE A C 1
ATOM 783 O O . ILE A 1 100 ? -0.169 -12.409 -19.586 1.00 96.00 100 ILE A O 1
ATOM 787 N N . ILE A 1 101 ? 2.029 -11.955 -19.607 1.00 95.19 101 ILE A N 1
ATOM 788 C CA . ILE A 1 101 ? 2.452 -13.191 -18.933 1.00 95.19 101 ILE A CA 1
ATOM 789 C C . ILE A 1 101 ? 2.101 -13.163 -17.437 1.00 95.19 101 ILE A C 1
ATOM 791 O O . ILE A 1 101 ? 1.702 -14.181 -16.873 1.00 95.19 101 ILE A O 1
ATOM 795 N N . PHE A 1 102 ? 2.229 -12.009 -16.781 1.00 95.31 102 PHE A N 1
ATOM 796 C CA . PHE A 1 102 ? 2.012 -11.871 -15.341 1.00 95.31 102 PHE A CA 1
ATOM 797 C C . PHE A 1 102 ? 0.528 -11.828 -14.945 1.00 95.31 102 PHE A C 1
ATOM 799 O O . PHE A 1 102 ? 0.139 -12.417 -13.934 1.00 95.31 102 PHE A O 1
ATOM 806 N N . VAL A 1 103 ? -0.321 -11.165 -15.737 1.00 95.69 103 VAL A N 1
ATOM 807 C CA . VAL A 1 103 ? -1.752 -10.977 -15.437 1.00 95.69 103 VAL A CA 1
ATOM 808 C C . VAL A 1 103 ? -2.490 -12.299 -15.166 1.00 95.69 103 VAL A C 1
ATOM 810 O O . VAL A 1 103 ? -3.217 -12.351 -14.173 1.00 95.69 103 VAL A O 1
ATOM 813 N N . PRO A 1 104 ? -2.312 -13.387 -15.942 1.00 96.62 104 PRO A N 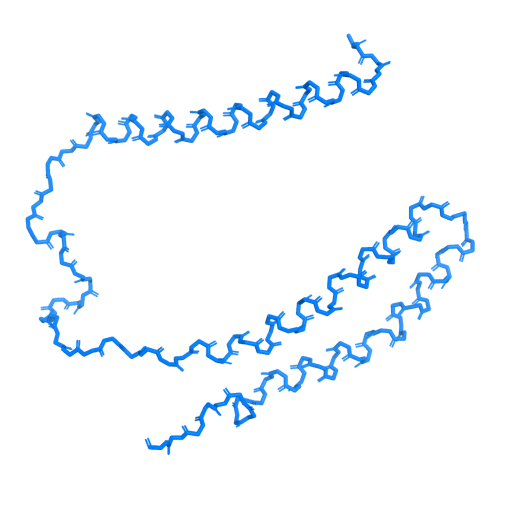1
ATOM 814 C CA . PRO A 1 104 ? -2.919 -14.683 -15.638 1.00 96.62 104 PRO A CA 1
ATOM 815 C C . PRO A 1 104 ? -2.572 -15.208 -14.240 1.00 96.62 104 PRO A C 1
ATOM 817 O O . PRO A 1 104 ? -3.463 -15.652 -13.514 1.00 96.62 104 PRO A O 1
ATOM 820 N N . SER A 1 105 ? -1.304 -15.104 -13.835 1.00 94.88 105 SER A N 1
ATOM 821 C CA . SER A 1 105 ? -0.840 -15.513 -12.505 1.00 94.88 105 SER A CA 1
ATOM 822 C C . SER A 1 105 ? -1.476 -14.666 -11.403 1.00 94.88 105 SER A C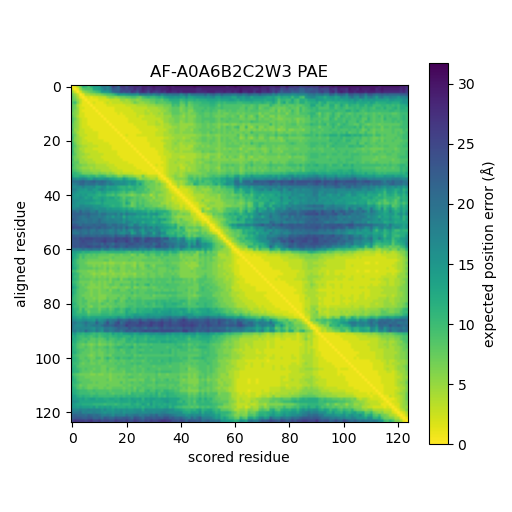 1
ATOM 824 O O . SER A 1 105 ? -1.930 -15.206 -10.394 1.00 94.88 105 SER A O 1
ATOM 826 N N . LEU A 1 106 ? -1.591 -13.352 -11.617 1.00 96.00 106 LEU A N 1
ATOM 827 C CA . LEU A 1 106 ? -2.269 -12.446 -10.688 1.00 96.00 106 LEU A CA 1
ATOM 828 C C . LEU A 1 106 ? -3.765 -12.772 -10.563 1.00 96.00 106 LEU A C 1
ATOM 830 O O . LEU A 1 106 ? -4.292 -12.858 -9.455 1.00 96.00 106 LEU A O 1
ATOM 834 N N . LEU A 1 107 ? -4.456 -12.996 -11.684 1.00 96.75 107 LEU A N 1
ATOM 835 C CA . LEU A 1 107 ? -5.875 -13.365 -11.694 1.00 96.75 107 LEU A CA 1
ATOM 836 C C . LEU A 1 107 ? -6.116 -14.697 -10.980 1.00 96.75 107 LEU A C 1
ATOM 838 O O . LEU A 1 107 ? -7.082 -14.824 -10.222 1.00 96.75 107 LEU A O 1
ATOM 842 N N . PHE A 1 108 ? -5.231 -15.672 -11.185 1.00 95.81 108 PHE A N 1
ATOM 843 C CA . PHE A 1 108 ? -5.265 -16.938 -10.464 1.00 95.81 108 PHE A CA 1
ATOM 844 C C . PHE A 1 108 ? -5.090 -16.724 -8.956 1.00 95.81 108 PHE A C 1
ATOM 846 O O . PHE A 1 108 ? -5.930 -17.168 -8.174 1.00 95.81 108 PHE A O 1
ATOM 853 N N . ALA A 1 109 ? -4.069 -15.972 -8.542 1.00 94.25 109 ALA A N 1
ATOM 854 C CA . ALA A 1 109 ? -3.809 -15.696 -7.133 1.00 94.25 109 ALA A CA 1
ATOM 855 C C . ALA A 1 109 ? -4.975 -14.944 -6.459 1.00 94.25 109 ALA A C 1
ATOM 857 O O . ALA A 1 109 ? -5.371 -15.278 -5.343 1.00 94.25 109 ALA A O 1
ATOM 858 N N . LEU A 1 110 ? -5.603 -13.990 -7.156 1.00 94.75 110 LEU A N 1
ATOM 859 C CA . LEU A 1 110 ? -6.793 -13.281 -6.673 1.00 94.75 110 LEU A CA 1
ATOM 860 C C . LEU A 1 110 ? -8.022 -14.188 -6.562 1.00 94.75 110 LEU A C 1
ATOM 862 O O . LEU A 1 110 ? -8.827 -14.033 -5.642 1.00 94.75 110 LEU A O 1
ATOM 866 N N . LYS A 1 111 ? -8.193 -15.136 -7.488 1.00 95.25 111 LYS A N 1
ATOM 867 C CA . LYS A 1 111 ? -9.260 -16.139 -7.400 1.00 95.25 111 LYS A CA 1
ATOM 868 C C . LYS A 1 111 ? -9.070 -17.019 -6.164 1.00 95.25 111 LYS A C 1
ATOM 870 O O . LYS A 1 111 ? -10.038 -17.273 -5.454 1.00 95.25 111 LYS A O 1
ATOM 875 N N . GLU A 1 112 ? -7.837 -17.422 -5.884 1.00 93.56 112 GLU A N 1
ATOM 876 C CA . GLU A 1 112 ? -7.474 -18.231 -4.717 1.00 93.56 112 GLU A CA 1
ATOM 877 C C . GLU A 1 112 ? -7.611 -17.468 -3.391 1.00 93.56 112 GLU A C 1
ATOM 879 O O . GLU A 1 112 ? -8.129 -18.007 -2.408 1.00 93.56 112 GLU A O 1
ATOM 884 N N . ALA A 1 113 ? -7.259 -16.181 -3.376 1.00 92.19 113 ALA A N 1
ATOM 885 C CA . ALA A 1 113 ? -7.433 -15.308 -2.216 1.00 92.19 113 ALA A CA 1
ATOM 886 C C . ALA A 1 113 ? -8.902 -15.179 -1.775 1.00 92.19 113 ALA A C 1
ATOM 888 O O . ALA A 1 113 ? -9.194 -15.067 -0.586 1.00 92.19 113 ALA A O 1
ATOM 889 N N . LYS A 1 114 ? -9.850 -15.260 -2.719 1.00 89.88 114 LYS A N 1
ATOM 890 C CA . LYS A 1 114 ? -11.294 -15.210 -2.430 1.00 89.88 114 LYS A CA 1
ATOM 891 C C . LYS A 1 114 ? -11.830 -16.474 -1.759 1.00 89.88 114 LYS A C 1
ATOM 893 O O . LYS A 1 114 ? -12.921 -16.443 -1.187 1.00 89.88 114 LYS A O 1
ATOM 898 N N . VAL A 1 115 ? -11.110 -17.595 -1.823 1.00 90.88 115 VAL A N 1
ATOM 899 C CA . VAL A 1 115 ? -11.578 -18.866 -1.261 1.00 90.88 1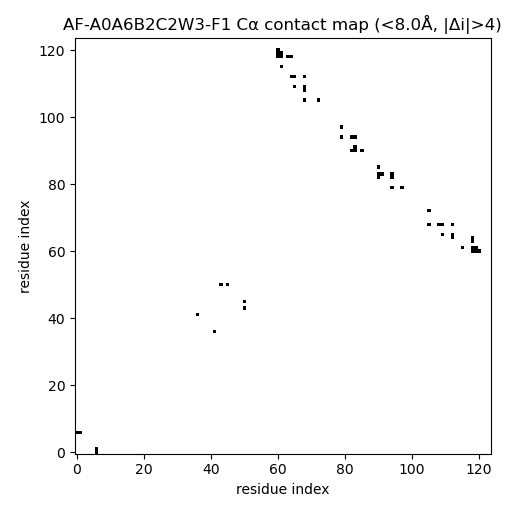15 VAL A CA 1
ATOM 900 C C . VAL A 1 115 ? -11.343 -18.876 0.247 1.00 90.88 115 VAL A C 1
ATOM 902 O O . VAL A 1 115 ? -10.398 -19.486 0.735 1.00 90.88 115 VAL A O 1
ATOM 905 N N . LEU A 1 116 ? -12.244 -18.237 0.999 1.00 82.25 116 LEU A N 1
ATOM 906 C CA . LEU A 1 116 ? -12.151 -18.081 2.459 1.00 82.25 116 LEU A CA 1
ATOM 907 C C . LEU A 1 116 ? -11.798 -19.383 3.187 1.00 82.25 116 LEU A C 1
ATOM 909 O O . LEU A 1 116 ? -10.967 -19.369 4.084 1.00 82.25 116 LEU A O 1
ATOM 913 N N . LYS A 1 117 ? -12.369 -20.519 2.763 1.00 83.31 117 LYS A N 1
ATOM 914 C CA . LYS A 1 117 ? -12.117 -21.838 3.367 1.00 83.31 117 LYS A CA 1
ATOM 915 C C . LYS A 1 117 ? -10.634 -22.230 3.417 1.00 83.31 117 LYS A C 1
ATOM 917 O O . LYS A 1 117 ? -10.264 -22.974 4.312 1.00 83.31 117 LYS A O 1
ATOM 922 N N . LYS A 1 118 ? -9.804 -21.740 2.491 1.00 82.62 118 LYS A N 1
ATOM 923 C CA . LYS A 1 118 ? -8.356 -22.016 2.444 1.00 82.62 118 LYS A CA 1
ATOM 924 C C . LYS A 1 118 ? -7.548 -21.191 3.450 1.00 82.62 118 LYS A C 1
ATOM 926 O O . LYS A 1 118 ? -6.405 -21.526 3.725 1.00 82.62 118 LYS A O 1
ATOM 931 N N . TRP A 1 119 ? -8.144 -20.130 3.986 1.00 83.12 119 TRP A N 1
ATOM 932 C CA . TRP A 1 119 ? -7.487 -19.134 4.837 1.00 83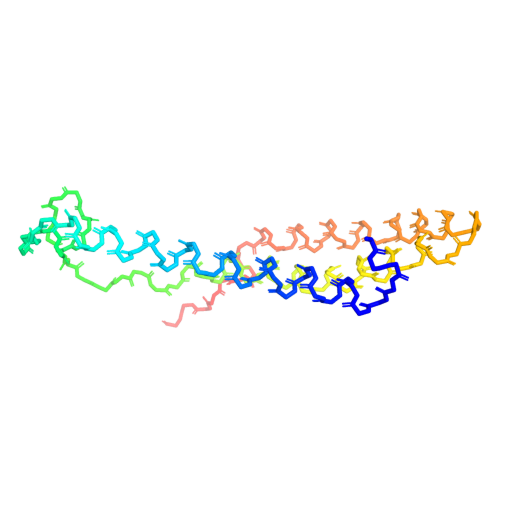.12 119 TRP A CA 1
ATOM 933 C C . TRP A 1 119 ? -8.080 -19.095 6.246 1.00 83.12 119 TRP A C 1
ATOM 935 O O . TRP A 1 119 ? -7.666 -18.297 7.081 1.00 83.12 119 TRP A O 1
ATOM 945 N N . LEU A 1 120 ? -9.070 -19.942 6.526 1.00 78.19 120 LEU A N 1
ATOM 946 C CA . LEU A 1 120 ? -9.578 -20.121 7.876 1.00 78.19 120 LEU A CA 1
ATOM 947 C C . LEU A 1 120 ? -8.576 -20.955 8.671 1.00 78.19 120 LEU A C 1
ATOM 949 O O . LEU A 1 120 ? -8.163 -22.028 8.237 1.00 78.19 120 LEU A O 1
ATOM 953 N N . MET A 1 121 ? -8.222 -20.466 9.856 1.00 72.06 121 MET A N 1
ATOM 954 C CA . MET A 1 121 ? -7.526 -21.282 10.843 1.00 72.06 121 MET A CA 1
ATOM 955 C C . MET A 1 121 ? -8.450 -22.445 11.253 1.00 72.06 121 MET A C 1
ATOM 957 O O . MET A 1 121 ? -9.655 -22.206 11.425 1.00 72.06 121 MET A O 1
ATOM 961 N N . PRO A 1 122 ? -7.930 -23.681 11.387 1.00 70.06 122 PRO A N 1
ATOM 962 C CA . PRO A 1 122 ? -8.683 -24.784 11.967 1.00 70.06 122 PRO A CA 1
ATOM 963 C C . PRO A 1 122 ? -9.285 -24.353 13.304 1.00 70.06 122 PRO A C 1
ATOM 965 O O . PRO A 1 122 ? -8.645 -23.652 14.089 1.00 70.06 122 PRO A O 1
ATOM 968 N N . LYS A 1 123 ? -10.557 -24.690 13.516 1.00 67.75 123 LYS A N 1
ATOM 969 C CA . LYS A 1 123 ? -11.189 -24.503 14.818 1.00 67.75 123 LYS A CA 1
ATOM 970 C C . LYS A 1 123 ? -10.868 -25.738 15.640 1.00 67.75 123 LYS A C 1
ATOM 972 O O . LYS A 1 123 ? -11.527 -26.758 15.448 1.00 67.75 123 LYS A O 1
ATOM 977 N N . ASP A 1 124 ? -9.858 -25.614 16.484 1.00 63.31 124 ASP A N 1
ATOM 978 C CA . ASP A 1 124 ? -9.648 -26.515 17.613 1.00 63.31 124 ASP A CA 1
ATOM 979 C C . ASP A 1 124 ? -10.620 -26.131 18.742 1.00 63.31 124 ASP A C 1
ATOM 981 O O . ASP A 1 124 ? -10.792 -24.909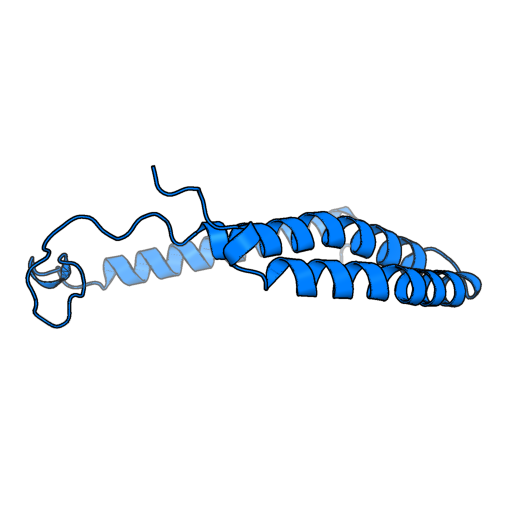 18.990 1.00 63.31 124 ASP A O 1
#